Protein AF-A0AAW2IMK7-F1 (afdb_monomer_lite)

InterPro domains:
  IPR006501 Pectinesterase inhibitor domain [PF04043] (7-89)
  IPR006501 Pectinesterase inhibitor domain [TIGR01614] (7-88)
  IPR035513 Invertase/pectin methylesterase inhibitor domain superfamily [G3DSA:1.20.140.40] (3-95)
  IPR035513 Invertase/pectin methylesterase inhibitor domain superfamily [SSF101148] (7-89)
  IPR051955 Pectinesterase Inhibitor [PTHR31080] (6-86)

Radius of gyration: 17.83 Å; chains: 1; bounding box: 39×29×55 Å

pLDDT: mean 82.09, std 16.53, range [39.0, 97.81]

Organism: NCBI:txid2727405

Secondary structure (DSSP, 8-state):
----PPPHHHHHHTGGGHHHHTT-HHHHHHHHHHHHHHHHHHHHHHHHHHTT-TT--HHHHHHHHHHHHHHHHHHHHHHHHHHHHHHHHHTTS--

Structure (mmCIF, N/CA/C/O backbone):
data_AF-A0AAW2IMK7-F1
#
_entry.id   AF-A0AAW2IMK7-F1
#
loop_
_atom_site.group_PDB
_atom_site.id
_atom_site.type_symbol
_atom_site.label_atom_id
_atom_site.label_alt_id
_atom_site.label_comp_id
_atom_site.label_asym_id
_atom_site.label_entity_id
_atom_site.label_seq_id
_atom_site.pdbx_PDB_ins_code
_atom_site.Cartn_x
_atom_site.Cartn_y
_atom_site.Cartn_z
_atom_site.occupancy
_atom_site.B_iso_or_equiv
_atom_site.auth_seq_id
_atom_site.auth_comp_id
_atom_site.auth_asym_id
_atom_site.auth_atom_id
_atom_site.pdbx_PDB_model_num
ATOM 1 N N . MET A 1 1 ? -8.179 9.442 31.592 1.00 39.00 1 MET A N 1
ATOM 2 C CA . MET A 1 1 ? -7.556 9.235 30.265 1.00 39.00 1 MET A CA 1
ATOM 3 C C . MET A 1 1 ? -7.788 10.500 29.452 1.00 39.00 1 MET A C 1
ATOM 5 O O . MET A 1 1 ? -8.953 10.846 29.292 1.00 39.00 1 MET A O 1
ATOM 9 N N . PRO A 1 2 ? -6.755 11.254 29.038 1.00 45.50 2 PRO A N 1
ATOM 10 C CA . PRO A 1 2 ? -6.974 12.517 28.347 1.00 45.50 2 PRO A CA 1
ATOM 11 C C . PRO A 1 2 ? -7.513 12.244 26.941 1.00 45.50 2 PRO A C 1
ATOM 13 O O . PRO A 1 2 ? -6.956 11.455 26.181 1.00 45.50 2 PRO A O 1
ATOM 16 N N . SER A 1 3 ? -8.635 12.878 26.621 1.00 49.16 3 SER A N 1
ATOM 17 C CA . SER A 1 3 ? -9.280 12.868 25.313 1.00 49.16 3 SER A CA 1
ATOM 18 C C . SER A 1 3 ? -8.358 13.517 24.282 1.00 49.16 3 SER A C 1
ATOM 20 O O . SER A 1 3 ? -8.278 14.741 24.197 1.00 49.16 3 SER A O 1
ATOM 22 N N . HIS A 1 4 ? -7.640 12.698 23.516 1.00 55.94 4 HIS A N 1
ATOM 23 C CA . HIS A 1 4 ? -6.825 13.172 22.405 1.00 55.94 4 HIS A CA 1
ATOM 24 C C . HIS A 1 4 ? -7.761 13.733 21.326 1.00 55.94 4 HIS A C 1
ATOM 26 O O . HIS A 1 4 ? -8.527 12.995 20.702 1.00 55.94 4 HIS A O 1
ATOM 32 N N . SER A 1 5 ? -7.768 15.058 21.168 1.00 63.75 5 SER A N 1
ATOM 33 C CA . SER A 1 5 ? -8.577 15.743 20.163 1.00 63.75 5 SER A CA 1
ATOM 34 C C . SER A 1 5 ? -8.174 15.264 18.771 1.00 63.75 5 SER A C 1
ATOM 36 O O . SER A 1 5 ? -7.008 15.367 18.392 1.00 63.75 5 SER A O 1
ATOM 38 N N . LEU A 1 6 ? -9.137 14.751 18.004 1.00 62.28 6 LEU A N 1
ATOM 39 C CA . LEU A 1 6 ? -8.912 14.341 16.621 1.00 62.28 6 LEU A CA 1
ATOM 40 C C . LEU A 1 6 ? -8.519 15.570 15.780 1.00 62.28 6 LEU A C 1
ATOM 42 O O . LEU A 1 6 ? -9.292 16.530 15.729 1.00 62.28 6 LEU A O 1
ATOM 46 N N . PRO A 1 7 ? -7.356 15.566 15.102 1.00 72.88 7 PRO A N 1
ATOM 47 C CA . PRO A 1 7 ? -6.943 16.675 14.248 1.00 72.88 7 PRO A CA 1
ATOM 48 C C . PRO A 1 7 ? -7.989 16.978 13.169 1.00 72.88 7 PRO A C 1
ATOM 50 O O . PRO A 1 7 ? -8.609 16.062 12.624 1.00 72.88 7 PRO A O 1
ATOM 53 N N . ALA A 1 8 ? -8.134 18.251 12.787 1.00 70.38 8 ALA A N 1
ATOM 54 C CA . ALA A 1 8 ? -9.122 18.694 11.795 1.00 70.38 8 ALA A CA 1
ATOM 55 C C . ALA A 1 8 ? -9.035 17.928 10.458 1.00 70.38 8 ALA A C 1
ATOM 57 O O . ALA A 1 8 ? -10.050 17.660 9.815 1.00 70.38 8 ALA A O 1
ATOM 58 N N . LEU A 1 9 ? -7.826 17.515 10.062 1.00 67.25 9 LEU A N 1
ATOM 59 C CA . LEU A 1 9 ? -7.609 16.710 8.859 1.00 67.25 9 LEU A CA 1
ATOM 60 C C . LEU A 1 9 ? -8.253 15.319 8.967 1.00 67.25 9 LEU A C 1
ATOM 62 O O . LEU A 1 9 ? -8.852 14.848 8.005 1.00 67.25 9 LEU A O 1
ATOM 66 N N . CYS A 1 10 ? -8.173 14.697 10.146 1.00 64.19 10 CYS A N 1
ATOM 67 C CA . CYS A 1 10 ? -8.807 13.414 10.434 1.00 64.19 10 CYS A CA 1
ATOM 68 C C . CYS A 1 10 ? -10.332 13.540 10.356 1.00 64.19 10 CYS A C 1
ATOM 70 O O . CYS A 1 10 ? -10.975 12.759 9.661 1.00 64.19 10 CYS A O 1
ATOM 72 N N . VAL A 1 11 ? -10.905 14.574 10.983 1.00 67.25 11 VAL A N 1
ATOM 73 C CA . VAL A 1 11 ? -12.353 14.844 10.934 1.00 67.25 11 VAL A CA 1
ATOM 74 C C . VAL A 1 11 ? -12.827 15.078 9.499 1.00 67.25 11 VAL A C 1
ATOM 76 O O . VAL A 1 11 ? -13.838 14.517 9.092 1.00 67.25 11 VAL A O 1
ATOM 79 N N . ARG A 1 12 ? -12.079 15.844 8.694 1.00 72.69 12 ARG A N 1
ATOM 80 C CA . ARG A 1 12 ? -12.418 16.091 7.285 1.00 72.69 12 ARG A CA 1
ATOM 81 C C . ARG A 1 12 ? -12.385 14.810 6.453 1.00 72.69 12 ARG A C 1
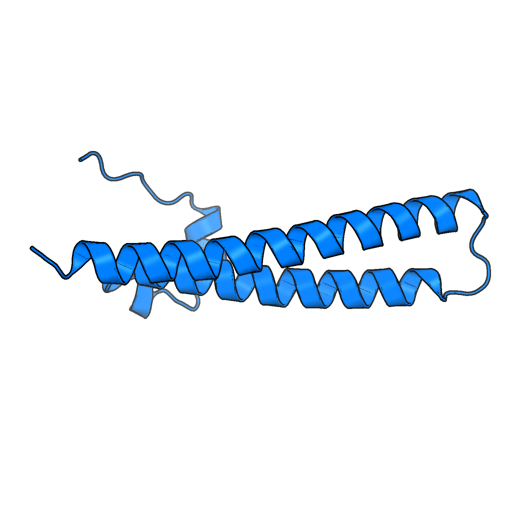ATOM 83 O O . ARG A 1 12 ? -13.352 14.526 5.748 1.00 72.69 12 ARG A O 1
ATOM 90 N N . CYS A 1 13 ? -11.304 14.034 6.551 1.00 68.62 13 CYS A N 1
ATOM 91 C CA . CYS A 1 13 ? -11.148 12.773 5.818 1.00 68.62 13 CYS A CA 1
ATOM 92 C C . CYS A 1 13 ? -12.197 11.726 6.214 1.00 68.62 13 CYS A C 1
ATOM 94 O O . CYS A 1 13 ? -12.534 10.867 5.404 1.00 68.62 13 CYS A O 1
ATOM 96 N N . LEU A 1 14 ? -12.713 11.808 7.443 1.00 68.75 14 LEU A N 1
ATOM 97 C CA . LEU A 1 14 ? -13.666 10.857 8.010 1.00 68.75 14 LEU A CA 1
ATOM 98 C C . LEU A 1 14 ? -15.083 11.431 8.124 1.00 68.75 14 LEU A C 1
ATOM 100 O O . LEU A 1 14 ? -15.944 10.788 8.711 1.00 68.75 14 LEU A O 1
ATOM 104 N N . SER A 1 15 ? -15.355 12.605 7.550 1.00 69.31 15 SER A N 1
ATOM 105 C CA . SER A 1 15 ? -16.650 13.294 7.667 1.00 69.31 15 SER A CA 1
ATOM 106 C C . SER A 1 15 ? -17.819 12.462 7.124 1.00 69.31 15 SER A C 1
ATOM 108 O O . SER A 1 15 ? -18.905 12.466 7.705 1.00 69.31 15 SER A O 1
ATOM 110 N N . THR A 1 16 ? -17.576 11.645 6.095 1.00 68.88 16 THR A N 1
ATOM 111 C CA . THR A 1 16 ? -18.529 10.649 5.572 1.00 68.88 16 THR A CA 1
ATOM 112 C C . THR A 1 16 ? -18.913 9.584 6.606 1.00 68.88 16 THR A C 1
ATOM 114 O O . THR A 1 16 ? -19.986 8.999 6.521 1.00 68.88 16 THR A O 1
ATOM 117 N N . TYR A 1 17 ? -18.066 9.353 7.610 1.00 63.38 17 TYR A N 1
ATOM 118 C CA . TYR A 1 17 ? -18.301 8.430 8.720 1.00 63.38 17 TYR A CA 1
ATOM 119 C C . TYR A 1 17 ? -18.810 9.140 9.982 1.00 63.38 17 TYR A C 1
ATOM 121 O O . TYR A 1 17 ? -18.864 8.492 11.023 1.00 63.38 17 TYR A O 1
ATOM 129 N N . SER A 1 18 ? -19.175 10.435 9.911 1.00 62.69 18 SER A N 1
ATOM 130 C CA . SER A 1 18 ? -19.601 11.300 11.039 1.00 62.69 18 SER A CA 1
ATOM 131 C C . SER A 1 18 ? -20.590 10.636 12.009 1.00 62.69 18 SER A C 1
ATOM 133 O O . SER A 1 18 ? -20.415 10.740 13.223 1.00 62.69 18 SER A O 1
ATOM 135 N N . SER A 1 19 ? -21.563 9.880 11.496 1.00 60.16 19 SER A N 1
ATOM 136 C CA . SER A 1 19 ? -22.531 9.108 12.293 1.00 60.16 19 SER A CA 1
ATOM 137 C C . SER A 1 19 ? -21.894 7.958 13.089 1.00 60.16 19 SER A C 1
ATOM 139 O O . SER A 1 19 ? -22.267 7.710 14.233 1.00 60.16 19 SER A O 1
ATOM 141 N N . THR A 1 20 ? -20.877 7.296 12.535 1.00 60.62 20 THR A N 1
ATOM 142 C CA . THR A 1 20 ? -20.075 6.255 13.201 1.00 60.62 20 THR A CA 1
ATOM 143 C C . THR A 1 20 ? -19.117 6.849 14.241 1.00 60.62 20 THR A C 1
ATOM 145 O O . THR A 1 20 ? -18.822 6.203 15.249 1.00 60.62 20 THR A O 1
ATOM 148 N N . ILE A 1 21 ? -18.648 8.089 14.036 1.00 59.53 21 ILE A N 1
ATOM 149 C CA . ILE A 1 21 ? -17.735 8.802 14.956 1.00 59.53 21 ILE A CA 1
ATOM 150 C C . ILE A 1 21 ? -18.394 9.032 16.317 1.00 59.53 21 ILE A C 1
ATOM 152 O O . ILE A 1 21 ? -17.735 8.882 17.343 1.00 59.53 21 ILE A O 1
ATOM 156 N N . GLN A 1 22 ? -19.693 9.348 16.333 1.00 57.62 22 GLN A N 1
ATOM 157 C CA . GLN A 1 22 ? -20.460 9.521 17.572 1.00 57.62 22 GLN A CA 1
ATOM 158 C C . GLN A 1 22 ? -20.612 8.223 18.379 1.00 57.62 22 GLN A C 1
ATOM 160 O O . GLN A 1 22 ? -20.878 8.289 19.574 1.00 57.62 22 GLN A O 1
ATOM 165 N N . GLN A 1 23 ? -20.437 7.053 17.755 1.00 60.31 23 GLN A N 1
ATOM 166 C CA . GLN A 1 23 ? -20.731 5.762 18.379 1.00 60.31 23 GLN A CA 1
ATOM 167 C C . GLN A 1 23 ? -19.501 5.055 18.966 1.00 60.31 23 GLN A C 1
ATOM 169 O O . GLN A 1 23 ? -19.637 4.347 19.960 1.00 60.31 23 GLN A O 1
ATOM 174 N N . SER A 1 24 ? -18.304 5.201 18.377 1.00 71.44 24 SER A N 1
ATOM 175 C CA . SER A 1 24 ? -17.068 4.618 18.929 1.00 71.44 24 SER A CA 1
ATOM 176 C C . SER A 1 24 ? -15.808 5.119 18.212 1.00 71.44 24 SER A C 1
ATOM 178 O O . SER A 1 24 ? -15.655 4.926 17.003 1.00 71.44 24 SER A O 1
ATOM 180 N N . GLN A 1 25 ? -14.833 5.639 18.970 1.00 71.31 25 GLN A N 1
ATOM 181 C CA . GLN A 1 25 ? -13.490 5.971 18.458 1.00 71.31 25 GLN A CA 1
ATOM 182 C C . GLN A 1 25 ? -12.791 4.773 17.792 1.00 71.31 25 GLN A C 1
ATOM 184 O O . GLN A 1 25 ? -11.965 4.940 16.897 1.00 71.31 25 GLN A O 1
ATOM 189 N N . LYS A 1 26 ? -13.146 3.548 18.186 1.00 74.19 26 LYS A N 1
ATOM 190 C CA . LYS A 1 26 ? -12.580 2.329 17.615 1.00 74.19 26 LYS A CA 1
ATOM 191 C C . LYS A 1 26 ? -13.169 1.982 16.253 1.00 74.19 26 LYS A C 1
ATOM 193 O O . LYS A 1 26 ? -12.417 1.665 15.335 1.00 74.19 26 LYS A O 1
ATOM 198 N N . ARG A 1 27 ? -14.494 2.093 16.091 1.00 76.44 27 ARG A N 1
ATOM 199 C CA . ARG A 1 27 ? -15.139 1.913 14.777 1.00 76.44 27 ARG A CA 1
ATOM 200 C C . ARG A 1 27 ? -14.680 2.976 13.785 1.00 76.44 27 ARG A C 1
ATOM 202 O O . ARG A 1 27 ? -14.490 2.674 12.611 1.00 76.44 27 ARG A O 1
ATOM 209 N N . LEU A 1 28 ? -14.428 4.191 14.271 1.00 77.12 28 LEU A N 1
ATOM 210 C CA . LEU A 1 28 ? -13.766 5.234 13.494 1.00 77.12 28 LEU A CA 1
ATOM 211 C C . LEU A 1 28 ? -12.380 4.784 13.015 1.00 77.12 28 LEU A C 1
ATOM 213 O O . LEU A 1 28 ? -12.095 4.877 11.825 1.00 77.12 28 LEU A O 1
ATOM 217 N N . ALA A 1 29 ? -11.528 4.293 13.917 1.00 80.75 29 ALA A N 1
ATOM 218 C CA . ALA A 1 29 ? -10.189 3.832 13.560 1.00 80.75 29 ALA A CA 1
ATOM 219 C C . ALA A 1 29 ? -10.230 2.673 12.544 1.00 80.75 29 ALA A C 1
ATOM 221 O O . ALA A 1 29 ? -9.476 2.683 11.573 1.00 80.75 29 ALA A O 1
ATOM 222 N N . GLN A 1 30 ? -11.169 1.732 12.691 1.00 82.38 30 GLN A N 1
ATOM 223 C CA . GLN A 1 30 ? -11.393 0.654 11.718 1.00 82.38 30 GLN A CA 1
ATOM 224 C C . GLN A 1 30 ? -11.817 1.193 10.343 1.00 82.38 30 GLN A C 1
ATOM 226 O O . GLN A 1 30 ? -11.282 0.760 9.320 1.00 82.38 30 GLN A O 1
ATOM 231 N N . ALA A 1 31 ? -12.739 2.158 10.302 1.00 83.12 31 ALA A N 1
ATOM 232 C CA . ALA A 1 31 ? -13.163 2.800 9.060 1.00 83.12 31 ALA A CA 1
ATOM 233 C C . ALA A 1 31 ? -12.007 3.568 8.399 1.00 83.12 31 ALA A C 1
ATOM 235 O O . ALA A 1 31 ? -11.768 3.414 7.202 1.00 83.12 31 ALA A O 1
ATOM 236 N N . ALA A 1 32 ? -11.240 4.334 9.178 1.00 84.31 32 ALA A N 1
ATOM 237 C CA . ALA A 1 32 ? -10.085 5.087 8.701 1.00 84.31 32 ALA A CA 1
ATOM 238 C C . ALA A 1 32 ? -9.002 4.177 8.104 1.00 84.31 32 ALA A C 1
ATOM 240 O O . ALA A 1 32 ? -8.489 4.462 7.019 1.00 84.31 32 ALA A O 1
ATOM 241 N N . LEU A 1 33 ? -8.690 3.064 8.773 1.00 89.56 33 LEU A N 1
ATOM 242 C CA . LEU A 1 33 ? -7.750 2.063 8.270 1.00 89.56 33 LEU A CA 1
ATOM 243 C C . LEU A 1 33 ? -8.271 1.392 6.998 1.00 89.56 33 LEU A C 1
ATOM 245 O O . LEU A 1 33 ? -7.518 1.253 6.041 1.00 89.56 33 LEU A O 1
ATOM 249 N N . SER A 1 34 ? -9.562 1.054 6.942 1.00 88.50 34 SER A N 1
ATOM 250 C CA . SER A 1 34 ? -10.178 0.440 5.756 1.00 88.50 34 SER A CA 1
ATOM 251 C C . SER A 1 34 ? -10.129 1.368 4.537 1.00 88.50 34 SER A C 1
ATOM 253 O O . SER A 1 34 ? -9.751 0.948 3.443 1.00 88.50 34 SER A O 1
ATOM 255 N N . VAL A 1 35 ? -10.443 2.656 4.723 1.00 89.44 35 VAL A N 1
ATOM 256 C CA . VAL A 1 35 ? -10.324 3.678 3.669 1.00 89.44 35 VAL A CA 1
ATOM 257 C C . VAL A 1 35 ? -8.874 3.846 3.233 1.00 89.44 35 VAL A C 1
ATOM 259 O O . VAL A 1 35 ? -8.599 3.918 2.035 1.00 89.44 35 VAL A O 1
ATOM 262 N N . SER A 1 36 ? -7.947 3.909 4.188 1.00 92.00 36 SER A N 1
ATOM 263 C CA . SER A 1 36 ? -6.519 4.055 3.898 1.00 92.00 36 SER A CA 1
ATOM 264 C C . SER A 1 36 ? -5.993 2.861 3.107 1.00 92.00 36 SER A C 1
ATOM 266 O O . SER A 1 36 ? -5.317 3.057 2.103 1.00 92.00 36 SER A O 1
ATOM 268 N N . LEU A 1 37 ? -6.373 1.640 3.494 1.00 94.69 37 LEU A N 1
ATOM 269 C CA . LEU A 1 37 ? -6.011 0.403 2.804 1.00 94.69 37 LEU A CA 1
ATOM 270 C C . LEU A 1 37 ? -6.544 0.385 1.368 1.00 94.69 37 LEU A C 1
ATOM 272 O O . LEU A 1 37 ? -5.782 0.147 0.434 1.00 94.69 37 LEU A O 1
ATOM 276 N N . SER A 1 38 ? -7.821 0.722 1.172 1.00 94.81 38 SER A N 1
ATOM 277 C CA . SER A 1 38 ? -8.433 0.800 -0.161 1.00 94.81 38 SER A CA 1
ATOM 278 C C . SER A 1 38 ? -7.727 1.818 -1.069 1.00 94.81 38 SER A C 1
ATOM 280 O O . SER A 1 38 ? -7.440 1.542 -2.241 1.00 94.81 38 SER A O 1
ATOM 282 N N . ARG A 1 39 ? -7.376 2.991 -0.527 1.00 94.50 39 ARG A N 1
ATOM 283 C CA . ARG A 1 39 ? -6.613 4.009 -1.264 1.00 94.50 39 ARG A CA 1
ATOM 284 C C . ARG A 1 39 ? -5.194 3.540 -1.567 1.00 94.50 39 ARG A C 1
ATOM 286 O O . ARG A 1 39 ? -4.747 3.713 -2.697 1.00 94.50 39 ARG A O 1
ATOM 293 N N . ALA A 1 40 ? -4.509 2.922 -0.608 1.00 96.44 40 ALA A N 1
ATOM 294 C CA . ALA A 1 40 ? -3.162 2.394 -0.796 1.00 96.44 40 ALA A CA 1
ATOM 295 C C . ALA A 1 40 ? -3.123 1.325 -1.899 1.00 96.44 40 ALA A C 1
ATOM 297 O O . ALA A 1 40 ? -2.266 1.395 -2.774 1.00 96.44 40 ALA A O 1
ATOM 298 N N . GLN A 1 41 ? -4.097 0.410 -1.933 1.00 97.44 41 GLN A N 1
ATOM 299 C CA . GLN A 1 41 ? -4.248 -0.584 -3.005 1.00 97.44 41 GLN A CA 1
ATOM 300 C C . GLN A 1 41 ? -4.472 0.072 -4.376 1.00 97.44 41 GLN A C 1
ATOM 302 O O . GLN A 1 41 ? -3.859 -0.324 -5.369 1.00 97.44 41 GLN A O 1
ATOM 307 N N . SER A 1 42 ? -5.311 1.110 -4.429 1.00 97.69 42 SER A N 1
ATOM 308 C CA . SER A 1 42 ? -5.568 1.864 -5.664 1.00 97.69 42 SER A CA 1
ATOM 309 C C . SER A 1 42 ? -4.300 2.552 -6.179 1.00 97.69 42 SER A C 1
ATOM 311 O O . SER A 1 42 ? -3.984 2.468 -7.365 1.00 97.69 42 SER A O 1
ATOM 313 N N . VAL A 1 43 ? -3.533 3.184 -5.284 1.00 96.94 43 VAL A N 1
ATOM 314 C CA . VAL A 1 43 ? -2.250 3.818 -5.619 1.00 96.94 43 VAL A CA 1
ATOM 315 C C . VAL A 1 43 ? -1.216 2.774 -6.045 1.00 96.94 43 VAL A C 1
ATOM 317 O O . VAL A 1 43 ? -0.551 2.974 -7.056 1.00 96.94 43 VAL A O 1
ATOM 320 N N . ALA A 1 44 ? -1.115 1.633 -5.357 1.00 97.06 44 ALA A N 1
ATOM 321 C CA . ALA A 1 44 ? -0.208 0.547 -5.733 1.00 97.06 44 ALA A CA 1
ATOM 322 C C . ALA A 1 44 ? -0.488 0.033 -7.159 1.00 97.06 44 ALA A C 1
ATOM 324 O O . ALA A 1 44 ? 0.435 -0.135 -7.961 1.00 97.06 44 ALA A O 1
ATOM 325 N N . SER A 1 45 ? -1.766 -0.143 -7.509 1.00 97.31 45 SER A N 1
ATOM 326 C CA . SER A 1 45 ? -2.198 -0.522 -8.862 1.00 97.31 45 SER A CA 1
ATOM 327 C C . SER A 1 45 ? -1.861 0.552 -9.904 1.00 97.31 45 SER A C 1
ATOM 329 O O . SER A 1 45 ? -1.357 0.252 -10.994 1.00 97.31 45 SER A O 1
ATOM 331 N N . PHE A 1 46 ? -2.075 1.824 -9.559 1.00 96.81 46 PHE A N 1
ATOM 332 C CA . PHE A 1 46 ? -1.739 2.951 -10.424 1.00 96.81 46 PHE A CA 1
ATOM 333 C C . PHE A 1 46 ? -0.233 3.019 -10.718 1.00 96.81 46 PHE A C 1
ATOM 335 O O . PHE A 1 46 ? 0.165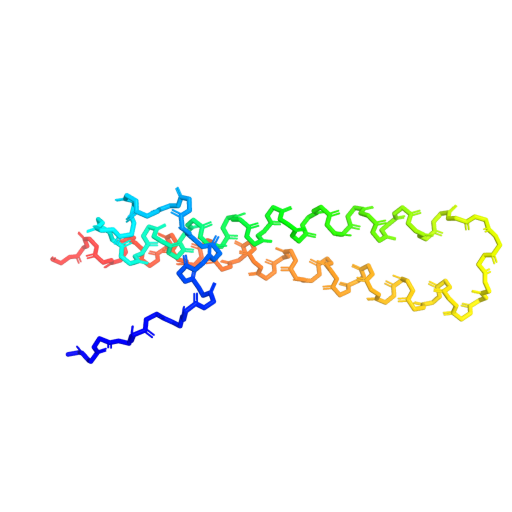 3.040 -11.883 1.00 96.81 46 PHE A O 1
ATOM 342 N N . VAL A 1 47 ? 0.615 2.956 -9.689 1.00 96.38 47 VAL A N 1
ATOM 343 C CA . VAL A 1 47 ? 2.080 2.987 -9.843 1.00 96.38 47 VAL A CA 1
ATOM 344 C C . VAL A 1 47 ? 2.582 1.755 -10.612 1.00 96.38 47 VAL A C 1
ATOM 346 O O . VAL A 1 47 ? 3.434 1.877 -11.491 1.00 96.38 47 VAL A O 1
ATOM 349 N N . SER A 1 48 ? 1.987 0.578 -10.393 1.00 95.69 48 SER A N 1
ATOM 350 C CA . SER A 1 48 ? 2.285 -0.629 -11.188 1.00 95.69 48 SER A CA 1
ATOM 351 C C . SER A 1 48 ? 1.942 -0.456 -12.672 1.00 95.69 48 SER A C 1
ATOM 353 O O . SER A 1 48 ? 2.587 -1.017 -13.559 1.00 95.69 48 SER A O 1
ATOM 355 N N . THR A 1 49 ? 0.924 0.347 -12.978 1.00 96.38 49 THR A N 1
ATOM 356 C CA . THR A 1 49 ? 0.578 0.706 -14.356 1.00 96.38 49 THR A CA 1
ATOM 357 C C . THR A 1 49 ? 1.577 1.691 -14.948 1.00 96.38 49 THR A C 1
ATOM 359 O O . THR A 1 49 ? 1.959 1.524 -16.106 1.00 96.38 49 THR A O 1
ATOM 362 N N . MET A 1 50 ? 2.088 2.636 -14.154 1.00 95.00 50 MET A N 1
ATOM 363 C CA . MET A 1 50 ? 3.137 3.558 -14.596 1.00 95.00 50 MET A CA 1
ATOM 364 C C . MET A 1 50 ? 4.410 2.833 -15.042 1.00 95.00 50 MET A C 1
ATOM 366 O O . MET A 1 50 ? 4.983 3.213 -16.056 1.00 95.00 50 MET A O 1
ATOM 370 N N . ALA A 1 51 ? 4.818 1.757 -14.359 1.00 93.25 51 ALA A N 1
ATOM 371 C CA . ALA A 1 51 ? 6.012 0.982 -14.724 1.00 93.25 51 ALA A CA 1
ATOM 372 C C . ALA A 1 51 ? 5.936 0.342 -16.122 1.00 93.25 51 ALA A C 1
ATOM 374 O O . ALA A 1 51 ? 6.960 -0.036 -16.687 1.00 93.25 51 ALA A O 1
ATOM 375 N N . ARG A 1 52 ? 4.727 0.216 -16.684 1.00 93.88 52 ARG A N 1
ATOM 376 C CA . ARG A 1 52 ? 4.468 -0.363 -18.011 1.00 93.88 52 ARG A CA 1
ATOM 377 C C . ARG A 1 52 ? 4.412 0.690 -19.121 1.00 93.88 52 ARG A C 1
ATOM 379 O O . ARG A 1 52 ? 4.233 0.332 -20.285 1.00 93.88 52 ARG A O 1
ATOM 386 N N . MET A 1 53 ? 4.539 1.976 -18.786 1.00 94.19 53 MET A N 1
ATOM 387 C CA . MET A 1 53 ? 4.536 3.050 -19.777 1.00 94.19 53 MET A CA 1
ATOM 388 C C . MET A 1 53 ? 5.772 2.968 -20.676 1.00 94.19 53 MET A C 1
ATOM 390 O O . MET A 1 53 ? 6.886 2.690 -20.233 1.0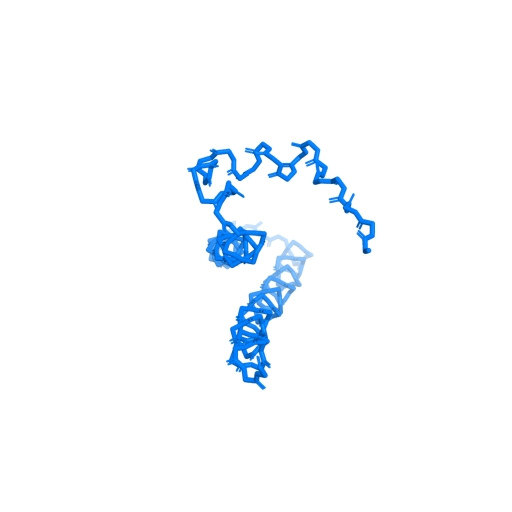0 94.19 53 MET A O 1
ATOM 394 N N . ARG A 1 54 ? 5.569 3.227 -21.970 1.00 93.38 54 ARG A N 1
ATOM 395 C CA . ARG A 1 54 ? 6.664 3.317 -22.941 1.00 93.38 54 ARG A CA 1
ATOM 396 C C . ARG A 1 54 ? 7.411 4.639 -22.765 1.00 93.38 54 ARG A C 1
ATOM 398 O O . ARG A 1 54 ? 6.805 5.647 -22.422 1.00 93.38 54 ARG A O 1
ATOM 405 N N . GLY A 1 55 ? 8.710 4.636 -23.061 1.00 94.38 55 GLY A N 1
ATOM 406 C CA . GLY A 1 55 ? 9.536 5.850 -23.050 1.00 94.38 55 GLY A CA 1
ATOM 407 C C . GLY A 1 55 ? 10.121 6.231 -21.688 1.00 94.38 55 GLY A C 1
ATOM 408 O O . GLY A 1 55 ? 10.708 7.301 -21.576 1.00 94.38 55 GLY A O 1
ATOM 409 N N . LEU A 1 56 ? 10.002 5.368 -20.674 1.00 95.56 56 LEU A N 1
ATOM 410 C CA . LEU A 1 56 ? 10.656 5.582 -19.384 1.00 95.56 56 LEU A CA 1
ATOM 411 C C . LEU A 1 56 ? 12.178 5.500 -19.523 1.00 95.56 56 LEU A C 1
ATOM 413 O O . LEU A 1 56 ? 12.724 4.519 -20.038 1.00 95.56 56 LEU A O 1
ATOM 417 N N . ARG A 1 57 ? 12.874 6.505 -18.995 1.00 96.81 57 ARG A N 1
ATOM 418 C CA . ARG A 1 57 ? 14.322 6.448 -18.797 1.00 96.81 57 ARG A CA 1
ATOM 419 C C . ARG A 1 57 ? 14.648 5.396 -17.729 1.00 96.81 57 ARG A C 1
ATOM 421 O O . ARG A 1 57 ? 13.853 5.194 -16.809 1.00 96.81 57 ARG A O 1
ATOM 428 N N . PRO A 1 58 ? 15.845 4.781 -17.756 1.00 95.88 58 PRO A N 1
ATOM 429 C CA . PRO A 1 58 ? 16.234 3.780 -16.757 1.00 95.88 58 PRO A CA 1
ATOM 430 C C . PRO A 1 58 ? 16.097 4.256 -15.303 1.00 95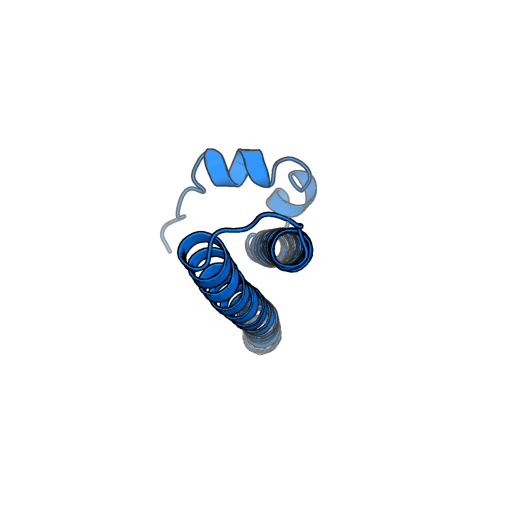.88 58 PRO A C 1
ATOM 432 O O . PRO A 1 58 ? 15.741 3.471 -14.426 1.00 95.88 58 PRO A O 1
ATOM 435 N N . ILE A 1 59 ? 16.352 5.545 -15.050 1.00 95.25 59 ILE A N 1
ATOM 436 C CA . ILE A 1 59 ? 16.195 6.143 -13.720 1.00 95.25 59 ILE A CA 1
ATOM 437 C C . ILE A 1 59 ? 14.726 6.246 -13.298 1.00 95.25 59 ILE A C 1
ATOM 439 O O . ILE A 1 59 ? 14.399 5.913 -12.167 1.00 95.25 59 ILE A O 1
ATOM 443 N N . GLU A 1 60 ? 13.834 6.623 -14.215 1.00 96.12 60 GLU A N 1
ATOM 444 C CA . GLU A 1 60 ? 12.397 6.738 -13.944 1.00 96.12 60 GLU A CA 1
ATOM 445 C C . GLU A 1 60 ? 11.797 5.367 -13.662 1.00 96.12 60 GLU A C 1
ATOM 447 O O . GLU A 1 60 ? 11.059 5.207 -12.696 1.00 96.12 60 GLU A O 1
ATOM 452 N N . TYR A 1 61 ? 12.174 4.355 -14.449 1.00 96.38 61 TYR A N 1
ATOM 453 C CA . TYR A 1 61 ? 11.758 2.980 -14.198 1.00 96.38 61 TYR A CA 1
ATOM 454 C C . TYR A 1 61 ? 12.192 2.498 -12.808 1.00 96.38 61 TYR A C 1
ATOM 456 O O . TYR A 1 61 ? 11.389 1.911 -12.086 1.00 96.38 61 TYR A O 1
ATOM 464 N N . ARG A 1 62 ? 13.439 2.782 -12.404 1.00 96.50 62 ARG A N 1
ATOM 465 C CA . ARG A 1 62 ? 13.945 2.412 -11.075 1.00 96.50 62 ARG A CA 1
ATOM 466 C C . ARG A 1 62 ? 13.163 3.105 -9.959 1.00 96.50 62 ARG A C 1
ATOM 468 O O . ARG A 1 62 ? 12.692 2.421 -9.063 1.00 96.50 62 ARG A O 1
ATOM 475 N N . THR A 1 63 ? 12.945 4.416 -10.060 1.00 96.56 63 THR A N 1
ATOM 476 C CA . THR A 1 63 ? 12.148 5.169 -9.078 1.00 96.56 63 THR A CA 1
ATOM 477 C C . THR A 1 63 ? 10.716 4.650 -8.980 1.00 96.56 63 THR A C 1
ATOM 479 O O . THR A 1 63 ? 10.187 4.506 -7.882 1.00 96.56 63 THR A O 1
ATOM 482 N N . ILE A 1 64 ? 10.082 4.325 -10.111 1.00 97.25 64 ILE A N 1
ATOM 483 C CA . ILE A 1 64 ? 8.738 3.739 -10.107 1.00 97.25 64 ILE A CA 1
ATOM 484 C C . ILE A 1 64 ? 8.758 2.373 -9.419 1.00 97.25 64 ILE A C 1
ATOM 486 O O . ILE A 1 64 ? 7.861 2.087 -8.631 1.00 97.25 64 ILE A O 1
ATOM 490 N N . LYS A 1 65 ? 9.773 1.542 -9.678 1.00 96.88 65 LYS A N 1
ATOM 491 C CA . LYS A 1 65 ? 9.914 0.237 -9.029 1.00 96.88 65 LYS A CA 1
ATOM 492 C C . LYS A 1 65 ? 10.048 0.371 -7.508 1.00 96.88 65 LYS A C 1
ATOM 494 O O . LYS A 1 65 ? 9.324 -0.306 -6.787 1.00 96.88 65 LYS A O 1
ATOM 499 N N . ASP A 1 66 ? 10.873 1.300 -7.033 1.00 97.69 66 ASP A N 1
ATOM 500 C CA . ASP A 1 66 ? 11.015 1.581 -5.599 1.00 97.69 66 ASP A CA 1
ATOM 501 C C . ASP A 1 66 ? 9.680 2.053 -4.991 1.00 97.69 66 ASP A C 1
ATOM 503 O O . ASP A 1 66 ? 9.304 1.648 -3.889 1.00 97.69 66 ASP A O 1
ATOM 507 N N . CYS A 1 67 ? 8.907 2.862 -5.727 1.00 97.44 67 CYS A N 1
ATOM 508 C CA . CYS A 1 67 ? 7.553 3.229 -5.315 1.00 97.44 67 CYS A CA 1
ATOM 509 C C . CYS A 1 67 ? 6.606 2.022 -5.249 1.00 97.44 67 CYS A C 1
ATOM 511 O O . CYS A 1 67 ? 5.793 1.970 -4.329 1.00 97.44 67 CYS A O 1
ATOM 513 N N . ILE A 1 68 ? 6.680 1.066 -6.181 1.00 97.81 68 ILE A N 1
ATOM 514 C CA . ILE A 1 68 ? 5.868 -0.164 -6.135 1.00 97.81 68 ILE A CA 1
ATOM 515 C C . ILE A 1 68 ? 6.171 -0.937 -4.852 1.00 97.81 68 ILE A C 1
ATOM 517 O O . ILE A 1 68 ? 5.241 -1.269 -4.117 1.00 97.81 68 ILE A O 1
ATOM 521 N N . ASP A 1 69 ? 7.451 -1.155 -4.553 1.00 97.25 69 ASP A N 1
ATOM 522 C CA . ASP A 1 69 ? 7.884 -1.899 -3.368 1.00 97.25 69 ASP A CA 1
ATOM 523 C C . ASP A 1 69 ? 7.440 -1.186 -2.075 1.00 97.25 69 ASP A C 1
ATOM 525 O O . ASP A 1 69 ? 6.876 -1.804 -1.169 1.00 97.25 69 ASP A O 1
ATOM 529 N N . ASN A 1 70 ? 7.582 0.143 -2.013 1.00 97.81 70 ASN A N 1
ATOM 530 C CA . ASN A 1 70 ? 7.122 0.938 -0.873 1.00 97.81 70 ASN A CA 1
ATOM 531 C C . ASN A 1 70 ? 5.592 0.896 -0.692 1.00 97.81 70 ASN A C 1
ATOM 533 O O . ASN A 1 70 ? 5.086 0.811 0.433 1.00 97.81 70 ASN A O 1
ATOM 537 N N . MET A 1 71 ? 4.833 0.946 -1.790 1.00 97.50 71 MET A N 1
ATOM 538 C CA . MET A 1 71 ? 3.373 0.863 -1.739 1.00 97.50 71 MET A CA 1
ATOM 539 C C . MET A 1 71 ? 2.889 -0.534 -1.344 1.00 97.50 71 MET A C 1
ATOM 541 O O . MET A 1 71 ? 1.923 -0.629 -0.588 1.00 97.50 71 MET A O 1
ATOM 545 N N . ALA A 1 72 ? 3.561 -1.599 -1.788 1.00 97.00 72 ALA A N 1
ATOM 546 C CA . ALA A 1 72 ? 3.274 -2.967 -1.358 1.00 97.00 72 ALA A CA 1
ATOM 547 C C . ALA A 1 72 ? 3.471 -3.121 0.157 1.00 97.00 72 ALA A C 1
ATOM 549 O O . ALA A 1 72 ? 2.542 -3.522 0.857 1.00 97.00 72 ALA A O 1
ATOM 550 N N . ASN A 1 73 ? 4.612 -2.662 0.682 1.00 97.81 73 ASN A N 1
ATOM 551 C CA . ASN A 1 73 ? 4.864 -2.654 2.124 1.00 97.81 73 ASN A CA 1
ATOM 552 C C . ASN A 1 73 ? 3.800 -1.848 2.896 1.00 97.81 73 ASN A C 1
ATOM 554 O O . ASN A 1 73 ? 3.330 -2.273 3.949 1.00 97.81 73 ASN A O 1
ATOM 558 N N . THR A 1 74 ? 3.368 -0.704 2.357 1.00 97.06 74 THR A N 1
ATOM 559 C CA . THR A 1 74 ? 2.304 0.109 2.971 1.00 97.06 74 THR A CA 1
ATOM 560 C C . THR A 1 74 ? 0.978 -0.656 3.055 1.00 97.06 74 THR A C 1
ATOM 562 O O . THR A 1 74 ? 0.293 -0.598 4.076 1.00 97.06 74 THR A O 1
ATOM 565 N N . VAL A 1 75 ? 0.602 -1.385 1.999 1.00 97.75 75 VAL A N 1
ATOM 566 C CA . VAL A 1 75 ? -0.613 -2.217 1.984 1.00 97.75 75 VAL A CA 1
ATOM 567 C C . VAL A 1 75 ? -0.527 -3.321 3.039 1.00 97.75 75 VAL A C 1
ATOM 569 O O . VAL A 1 75 ? -1.487 -3.510 3.790 1.00 97.75 75 VAL A O 1
ATOM 572 N N . ASP A 1 76 ? 0.617 -3.994 3.148 1.00 97.25 76 ASP A N 1
ATOM 573 C CA . ASP A 1 76 ? 0.829 -5.057 4.133 1.00 97.25 76 ASP A CA 1
ATOM 574 C C . ASP A 1 76 ? 0.729 -4.532 5.570 1.00 97.25 76 ASP A C 1
ATOM 576 O O . ASP A 1 76 ? 0.004 -5.100 6.391 1.00 97.25 76 ASP A O 1
ATOM 580 N N . GLN A 1 77 ? 1.374 -3.401 5.866 1.00 97.12 77 GLN A N 1
ATOM 581 C CA . GLN A 1 77 ? 1.318 -2.755 7.181 1.00 97.12 77 GLN A CA 1
ATOM 582 C C . GLN A 1 77 ? -0.101 -2.309 7.556 1.00 97.12 77 GLN A C 1
ATOM 584 O O . GLN A 1 77 ? -0.537 -2.486 8.697 1.00 97.12 77 GLN A O 1
ATOM 589 N N . LEU A 1 78 ? -0.858 -1.757 6.603 1.00 95.88 78 LEU A N 1
ATOM 590 C CA . LEU A 1 78 ? -2.251 -1.369 6.835 1.00 95.88 78 LEU A CA 1
ATOM 591 C C . LEU A 1 78 ? -3.140 -2.590 7.090 1.00 95.88 78 LEU A C 1
ATOM 593 O O . LEU A 1 78 ? -3.990 -2.554 7.980 1.00 95.88 78 LEU A O 1
ATOM 597 N N . ASN A 1 79 ? -2.928 -3.686 6.359 1.00 94.44 79 ASN A N 1
ATOM 598 C CA . ASN A 1 79 ? -3.664 -4.928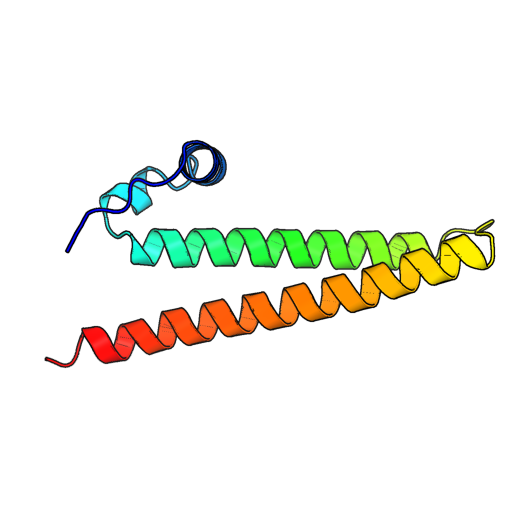 6.572 1.00 94.44 79 ASN A CA 1
ATOM 599 C C . ASN A 1 79 ? -3.370 -5.531 7.957 1.00 94.44 79 ASN A C 1
ATOM 601 O O . ASN A 1 79 ? -4.292 -5.939 8.665 1.00 94.44 79 ASN A O 1
ATOM 605 N N . GLN A 1 80 ? -2.104 -5.523 8.382 1.00 95.00 80 GLN A N 1
ATOM 606 C CA . GLN A 1 80 ? -1.708 -5.920 9.738 1.00 95.00 80 GLN A CA 1
ATOM 607 C C . GLN A 1 80 ? -2.384 -5.037 10.794 1.00 95.00 80 GLN A C 1
ATOM 609 O O . GLN A 1 80 ? -3.014 -5.560 11.713 1.00 95.00 80 GLN A O 1
ATOM 614 N N . SER A 1 81 ? -2.374 -3.716 10.603 1.00 92.50 81 SER A N 1
ATOM 615 C CA . SER A 1 81 ? -3.013 -2.758 11.517 1.00 92.50 81 SER A CA 1
ATOM 616 C C . SER A 1 81 ? -4.514 -3.030 11.701 1.00 92.50 81 SER A C 1
ATOM 618 O O . SER A 1 81 ? -5.036 -2.965 12.816 1.00 92.50 81 SER A O 1
ATOM 620 N N . VAL A 1 82 ? -5.230 -3.382 10.624 1.00 88.69 82 VAL A N 1
ATOM 621 C CA . VAL A 1 82 ? -6.656 -3.762 10.690 1.00 88.69 82 VAL A CA 1
ATOM 622 C C . VAL A 1 82 ? -6.856 -5.026 11.532 1.00 88.69 82 VAL A C 1
ATOM 624 O O . VAL A 1 82 ? -7.785 -5.096 12.348 1.00 88.69 82 VAL A O 1
ATOM 627 N N . GLN A 1 83 ? -5.991 -6.027 11.363 1.00 88.62 83 GLN A N 1
ATOM 628 C CA . GLN A 1 83 ? -6.061 -7.274 12.125 1.00 88.62 83 GLN A CA 1
ATOM 629 C C . GLN A 1 83 ? -5.762 -7.049 13.608 1.00 88.62 83 GLN A C 1
ATOM 631 O O . GLN A 1 83 ? -6.487 -7.560 14.462 1.00 88.62 83 GLN A O 1
ATOM 636 N N . GLU A 1 84 ? -4.735 -6.266 13.928 1.00 89.75 84 GLU A N 1
ATOM 637 C CA . GLU A 1 84 ? -4.355 -5.930 15.303 1.00 89.75 84 GLU A CA 1
ATOM 638 C C . GLU A 1 84 ? -5.463 -5.169 16.028 1.00 89.75 84 GLU A C 1
ATOM 640 O O . GLU A 1 84 ? -5.854 -5.550 17.133 1.00 89.75 84 GLU A O 1
ATOM 645 N N . LEU A 1 85 ? -6.057 -4.165 15.377 1.00 85.62 85 LEU A N 1
ATOM 646 C CA . LEU A 1 85 ? -7.165 -3.404 15.952 1.00 85.62 85 LEU A CA 1
ATOM 647 C C . LEU A 1 85 ? -8.401 -4.281 16.207 1.00 85.62 85 LEU A C 1
ATOM 649 O O . LEU A 1 85 ? -9.121 -4.079 17.187 1.00 85.62 85 LEU A O 1
ATOM 653 N N . SER A 1 86 ? -8.631 -5.281 15.351 1.00 81.44 86 SER A N 1
ATOM 654 C CA . SER A 1 86 ? -9.700 -6.271 15.526 1.00 81.44 86 SER A CA 1
ATOM 655 C C . SER A 1 86 ? -9.410 -7.244 16.676 1.00 81.44 86 SER A C 1
ATOM 657 O O . SER A 1 86 ? -10.318 -7.616 17.419 1.00 81.44 86 SER A O 1
ATOM 659 N N . ARG A 1 87 ? -8.147 -7.642 16.879 1.00 82.75 87 ARG A N 1
ATOM 660 C CA . ARG A 1 87 ? -7.731 -8.473 18.026 1.00 82.75 87 ARG A CA 1
ATOM 661 C C . ARG A 1 87 ? -7.878 -7.720 19.345 1.00 82.75 87 ARG A C 1
ATOM 663 O O . ARG A 1 87 ? -8.439 -8.275 20.286 1.00 82.75 87 ARG A O 1
ATOM 670 N N . ALA A 1 88 ? -7.482 -6.448 19.372 1.00 76.00 88 ALA A N 1
ATOM 671 C CA . ALA A 1 88 ? -7.684 -5.555 20.511 1.00 76.00 88 ALA A CA 1
ATOM 672 C C . ALA A 1 88 ? -9.176 -5.339 20.852 1.00 76.00 88 ALA A C 1
ATOM 674 O O . ALA A 1 88 ? -9.513 -4.774 21.888 1.00 76.00 88 ALA A O 1
ATOM 675 N N . ASP A 1 89 ? -10.108 -5.725 19.973 1.00 67.81 89 ASP A N 1
ATOM 676 C CA . ASP A 1 89 ? -11.551 -5.752 20.255 1.00 67.81 89 ASP A CA 1
ATOM 677 C C . ASP A 1 89 ? -11.977 -6.904 21.129 1.00 67.81 89 ASP A C 1
ATOM 679 O O . ASP A 1 89 ? -12.639 -6.687 22.142 1.00 67.81 89 ASP A O 1
ATOM 683 N N . ARG A 1 90 ? -11.486 -8.096 20.819 1.00 60.69 90 ARG A N 1
ATOM 684 C CA . ARG A 1 90 ? -11.819 -9.303 21.572 1.00 60.69 90 ARG A CA 1
ATOM 685 C C . ARG A 1 90 ? -11.257 -9.278 22.989 1.00 60.69 90 ARG A C 1
ATOM 687 O O . ARG A 1 90 ? -11.868 -9.831 23.891 1.00 60.69 90 ARG A O 1
ATOM 694 N N . THR A 1 91 ? -10.118 -8.620 23.197 1.00 61.22 91 THR A N 1
ATOM 695 C CA . THR A 1 91 ? -9.496 -8.501 24.523 1.00 61.22 91 THR A CA 1
ATOM 696 C C . THR A 1 91 ? -10.185 -7.474 25.419 1.00 61.22 91 THR A C 1
ATOM 698 O O . THR A 1 91 ? -10.078 -7.573 26.632 1.00 61.22 91 THR A O 1
ATOM 701 N N . SER A 1 92 ? -10.898 -6.495 24.849 1.00 55.28 92 SER A N 1
ATOM 702 C CA . SER A 1 92 ? -11.557 -5.429 25.618 1.00 55.28 92 SER A CA 1
ATOM 703 C C . SER A 1 92 ? -12.988 -5.776 26.046 1.00 55.28 92 SER A C 1
ATOM 705 O O . SER A 1 92 ? -13.552 -5.063 26.866 1.00 55.28 92 SER A O 1
ATOM 707 N N . THR A 1 93 ? -13.582 -6.835 25.483 1.00 55.56 93 THR A N 1
ATOM 708 C CA . THR A 1 93 ? -14.918 -7.350 25.853 1.00 55.56 93 THR A CA 1
ATOM 709 C C . THR A 1 93 ? -14.860 -8.493 26.875 1.00 55.56 93 THR A C 1
ATOM 711 O O . THR A 1 93 ? -15.897 -9.044 27.230 1.00 55.56 93 THR A O 1
ATOM 714 N N . GLY A 1 94 ? -13.660 -8.862 27.334 1.00 47.16 94 GLY A N 1
ATOM 715 C CA . GLY A 1 94 ? -13.418 -9.938 28.293 1.00 47.16 94 GLY A CA 1
ATOM 716 C C . GLY A 1 94 ? -12.933 -9.434 29.653 1.00 47.16 94 GLY A C 1
ATOM 717 O O . GLY A 1 94 ? -11.856 -9.840 30.072 1.00 47.16 94 GLY A O 1
ATOM 718 N N . THR A 1 95 ? -13.703 -8.559 30.305 1.00 40.44 95 THR A N 1
ATOM 719 C CA . THR A 1 95 ? -13.663 -8.255 31.754 1.00 40.44 95 THR A CA 1
ATOM 720 C C . THR A 1 95 ? -14.980 -7.629 32.168 1.00 40.44 95 THR A C 1
ATOM 722 O O . THR A 1 95 ? -15.398 -6.689 31.452 1.00 40.44 95 THR A O 1
#

Sequence (95 aa):
MPSHSLPALCVRCLSTYSSTIQQSQKRLAQAALSVSLSRAQSVASFVSTMARMRGLRPIEYRTIKDCIDNMANTVDQLNQSVQELSRADRTSTGT

Foldseek 3Di:
DDDDDDDPVLCVVCVVVVVVVVVDPLVSVLVVLVVQLVVLVVVLVVLVVVLVDPPDDPVRNVVSVVVNVVSVVVNVVSVVVNVVSVVVVVVVVPD

=== Feature glossary ===
The record interleaves many kinds of information about one protein. Here is each kind framed as the question it answers.

Q: What does the local fold look like, residue by residue?
A: A 3Di character summarizes, for each residue, the relative orientation of the Cα frame of its nearest spatial neighbor. Because it encodes fold topology rather than chemistry, 3Di alignments detect remote structural similarity that sequence alignment misses.

Q: Which residues are in helices, strands, or loops?
A: Secondary structure is the local, repeating backbone conformation. DSSP classifies it into eight states by reading the hydrogen-bond network: three helix types (H, G, I), two β types (E, B), two non-regular types (T, S), and unstructured coil (-).

Q: How big and how compact is the whole molecule?
A: Three whole-structure scalars: the radius of gyration (RMS distance of Cα from centroid, in Å), the count of Cα–Cα contacts (pairs closer than 8 Å and separated by more than four residues in sequence — i.e. tertiary, not local, contacts), and the bounding-box dimensions. Together they distinguish compact globular folds from extended fibres or disordered chains.

Q: How confident is the AlphaFold model at each residue?
A: For AlphaFold models, the B-factor field carries pLDDT — the model's own estimate of local accuracy on a 0–100 scale. Regions with pLDDT<50 should be treated as essentially unmodeled; they often correspond to intrinsically disordered segments.

Q: What family and function is it annotated with?
A: Functional annotations link the protein to curated databases. InterPro entries identify conserved domains and families by matching the sequence against member-database signatures (Pfam, PROSITE, CDD, …). Gene Ontology (GO) terms describe molecular function, biological process, and cellular component in a controlled vocabulary. CATH places the structure in a hierarchical fold classification (Class/Architecture/Topology/Homologous-superfamily). The organism is the source species.

Q: What known structures does this most resemble?
A: Nearest PDB neighbors are the top structural matches found by Foldseek when searching this structure against the entire Protein Data Bank. Each hit reports a TM-score (0 to 1; >0.5 almost always implies the same fold) and an E-value. These are *structural* homologs — they may share no detectable sequence similarity.

Q: Which residues are buried vs exposed?
A: Solvent-accessible surface area (SASA) is the area in Å² traced out by the centre of a 1.4 Å probe sphere (a water molecule) rolled over the protein's van der Waals surface (Shrake–Rupley / Lee–Richards construction). Buried residues have near-zero SASA; fully exposed residues can exceed 200 Å². The total SASA scales roughly with the number of surface residues.

Q: What are the backbone torsion angles?
A: φ (phi) and ψ (psi) are the two rotatable backbone dihedrals per residue: φ is the C(i-1)–N–Cα–C torsion, ψ is the N–Cα–C–N(i+1) torsion, both in degrees on (−180°, 180°]. α-helical residues cluster near (−60°, −45°); β-strand residues near (−120°, +130°). A Ramachandran plot is simply a scatter of (φ, ψ) for every residue.

Q: Are the domains correctly placed relative to each other?
A: Predicted aligned error is AlphaFold's pairwise confidence. Unlike pLDDT (per-residue), PAE is per-residue-pair and captures whether two parts of the structure are correctly placed relative to each other. Units are ångströms of expected positional error.

Q: What if only a Cα trace is available?
A: P-SEA three-state annotation labels each residue as helix, strand, or coil based purely on the geometry of the Cα trace. It serves as a fallback when the full backbone (and thus DSSP) is unavailable.

Q: What is the amino-acid chain?
A: This is the po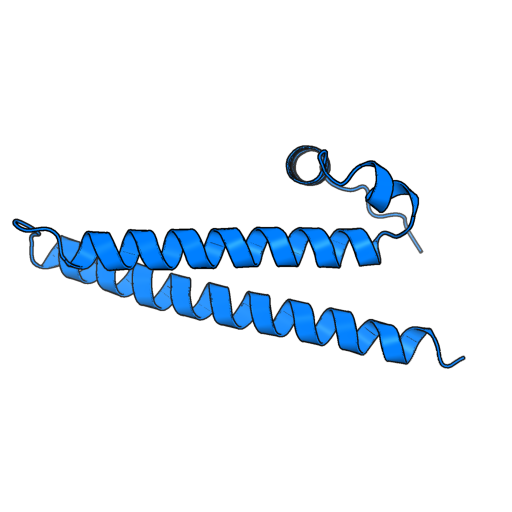lypeptide sequence — one letter per residue, N-terminus first. Length ranges from a few dozen residues for small domains to over a thousand for large multi-domain proteins.

Q: What do the rendered images show?
A: The six renders are orthographic views along the three Cartesian axes in both directions. Representation (cartoon, sticks, or surface) and color scheme (sequence-rainbow or by-chain) vary across proteins so the training set covers all the common visualization conventions.

Q: What do the diagnostic plots show?
A: Plot images: a contact map (which residues are close in 3D, as an N×N binary image), a Ramachandran scatter (backbone torsion angles, revealing secondary-structure composition at a glance), and — for AlphaFold structures — a PAE heatmap (pairwise prediction confidence).

Q: How mobile is each atom in the crystal?
A: B-factor (Debye–Waller factor) reflects atomic displacement in the crystal lattice. It is an experimental observable (units Å²), not a prediction; low values mean the atom is pinned down, high values mean it moves or is heterogeneous across the crystal.

Q: Where is each backbone atom in 3D?
A: The mmCIF table is the protein's shape written out atom by atom. For each backbone N, Cα, C, and carbonyl O, it records an (x, y, z) coordinate triple in Å plus the residue type, chain letter, and residue number.